Protein AF-A0AAV3RG97-F1 (afdb_monomer_lite)

Radius of gyration: 27.08 Å; chains: 1; bounding box: 57×44×68 Å

Sequence (120 aa):
MYCVPKEKINLTLNEVHEGDCSHHIGGRALESKITRAGYYWPTLMADSLEYVKRSDSCEKMKAVPKQPVAEMTPVLCAVPFAMWGIDLVRQFVKPATKYKDIVVAVQQVGRGNPIKKHYC

Organism: Lithospermum erythrorhizon (NCBI:txid34254)

Foldseek 3Di:
DDEDDPVCLVVLLCCQCPVDPCLEQALVSSLVSCVVVVYDDPCSSVVSNVVCVPDPSNVVPVDPPPDPPPPDDDPQDQDWPPDKDWDKAAAPVDDPDPDGIDIDIDTDHHPDDDDDDDDD

Secondary structure (DSSP, 8-state):
-EEPPGGGHHHHHHHHHHSSS-TT--HHHHHHHHHHTTEE-TTHHHHHHHHHHH-HHHHHTS----------------STTS-EEEEEEE--SS-SSS--EEEEEEE-------------

pLDDT: mean 75.8, std 15.53, range [37.03, 95.5]

Structure (mmCIF, N/CA/C/O backbone):
data_AF-A0AAV3RG97-F1
#
_entry.id   AF-A0AAV3RG97-F1
#
loop_
_atom_site.group_PDB
_atom_site.id
_atom_site.type_symbol
_atom_site.label_atom_id
_atom_site.label_alt_id
_atom_site.label_comp_id
_atom_site.label_asym_id
_atom_site.label_entity_id
_atom_site.label_seq_id
_atom_site.pdbx_PDB_ins_code
_atom_site.Cartn_x
_atom_site.Cartn_y
_atom_site.Cartn_z
_atom_site.occupancy
_atom_site.B_iso_or_equiv
_atom_site.auth_seq_id
_atom_site.auth_comp_id
_atom_site.auth_asym_id
_atom_site.auth_atom_id
_atom_site.pdbx_PDB_model_num
ATOM 1 N N . MET A 1 1 ? -11.777 -3.401 21.539 1.00 77.50 1 MET A N 1
ATOM 2 C CA . MET A 1 1 ? -12.234 -2.584 20.395 1.00 77.50 1 MET A CA 1
ATOM 3 C C . MET A 1 1 ? -13.040 -1.417 20.950 1.00 77.50 1 MET A C 1
ATOM 5 O O . MET A 1 1 ? -13.913 -1.660 21.774 1.00 77.50 1 MET A O 1
ATOM 9 N N . TYR A 1 2 ? -12.706 -0.183 20.580 1.00 91.56 2 TYR A N 1
ATOM 10 C CA . TYR A 1 2 ? -13.353 1.059 20.999 1.00 91.56 2 TYR A CA 1
ATOM 11 C C . TYR A 1 2 ? -14.286 1.550 19.890 1.00 91.56 2 TYR A C 1
ATOM 13 O O . TYR A 1 2 ? -13.865 1.700 18.741 1.00 91.56 2 TYR A O 1
ATOM 21 N N . CYS A 1 3 ? -15.551 1.784 20.239 1.00 93.62 3 CYS A N 1
ATOM 22 C CA . CYS A 1 3 ? -16.526 2.351 19.316 1.00 93.62 3 CYS A CA 1
ATOM 23 C C . CYS A 1 3 ? -16.306 3.862 19.214 1.00 93.62 3 CYS A C 1
ATOM 25 O O . CYS A 1 3 ? -16.412 4.567 20.219 1.00 93.62 3 CYS A O 1
ATOM 27 N N . VAL A 1 4 ? -15.984 4.350 18.018 1.00 94.38 4 VAL A N 1
ATOM 28 C CA . VAL A 1 4 ? -15.690 5.769 17.794 1.00 94.38 4 VAL A CA 1
ATOM 29 C C . VAL A 1 4 ? -17.005 6.550 17.654 1.00 94.38 4 VAL A C 1
ATOM 31 O O . VAL A 1 4 ? -17.826 6.201 16.801 1.00 94.38 4 VAL A O 1
ATOM 34 N N . PRO A 1 5 ? -17.230 7.608 18.458 1.00 93.06 5 PRO A N 1
ATOM 35 C CA . PRO A 1 5 ? -18.371 8.505 18.285 1.00 93.06 5 PRO A CA 1
ATOM 36 C C . PRO A 1 5 ? -18.333 9.192 16.919 1.00 93.06 5 PRO A C 1
ATOM 38 O O . PRO A 1 5 ? -17.253 9.494 16.406 1.00 93.06 5 PRO A O 1
ATOM 41 N N . LYS A 1 6 ? -19.501 9.491 16.341 1.00 91.50 6 LYS A N 1
ATOM 42 C CA . LYS A 1 6 ? -19.604 10.053 14.982 1.00 91.50 6 LYS A CA 1
ATOM 43 C C . LYS A 1 6 ? -18.800 11.341 14.809 1.00 91.50 6 LYS A C 1
ATOM 45 O O . LYS A 1 6 ? -18.217 11.572 13.755 1.00 91.50 6 LYS A O 1
ATOM 50 N N . GLU A 1 7 ? -18.716 12.140 15.863 1.00 93.81 7 GLU A N 1
ATOM 51 C CA . GLU A 1 7 ? -18.019 13.424 15.899 1.00 93.81 7 GLU A CA 1
ATOM 52 C C . GLU A 1 7 ? -16.497 13.256 15.777 1.00 93.81 7 GLU A C 1
ATOM 54 O O . GLU A 1 7 ? -15.802 14.165 15.329 1.00 93.81 7 GLU A O 1
ATOM 59 N N . LYS A 1 8 ? -15.973 12.081 16.153 1.00 92.19 8 LYS A N 1
ATOM 60 C CA . LYS A 1 8 ? -14.538 11.767 16.154 1.00 92.19 8 LYS A CA 1
ATOM 61 C C . LYS A 1 8 ? -14.086 10.940 14.952 1.00 92.19 8 LYS A C 1
ATOM 63 O O . LYS A 1 8 ? -12.885 10.796 14.760 1.00 92.19 8 LYS A O 1
ATOM 68 N N . ILE A 1 9 ? -15.004 10.448 14.116 1.00 93.38 9 ILE A N 1
ATOM 69 C CA . ILE A 1 9 ? -14.676 9.590 12.962 1.00 93.38 9 ILE A CA 1
ATOM 70 C C . ILE A 1 9 ? -13.660 10.261 12.026 1.00 93.38 9 ILE A C 1
ATOM 72 O O . ILE A 1 9 ? -12.640 9.660 11.700 1.00 93.38 9 ILE A O 1
ATOM 76 N N . ASN A 1 10 ? -13.899 11.517 11.627 1.00 90.94 10 ASN A N 1
ATOM 77 C CA . ASN A 1 10 ? -12.985 12.235 10.728 1.00 90.94 10 ASN A CA 1
ATOM 78 C C . ASN A 1 10 ? -11.608 12.474 11.363 1.00 90.94 10 ASN A C 1
ATOM 80 O O . ASN A 1 10 ? -10.602 12.390 10.664 1.00 90.94 10 ASN A O 1
ATOM 84 N N . LEU A 1 11 ? -11.564 12.742 12.673 1.00 91.44 11 LEU A N 1
ATOM 85 C CA . LEU A 1 11 ? -10.314 12.920 13.410 1.00 91.44 11 LEU A CA 1
ATOM 86 C C . LEU A 1 11 ? -9.502 11.620 13.396 1.00 91.44 11 LEU A C 1
ATOM 88 O O . LEU A 1 11 ? -8.350 11.625 12.983 1.00 91.44 11 LEU A O 1
ATOM 92 N N . THR A 1 12 ? -10.127 10.497 13.761 1.00 91.06 12 THR A N 1
ATOM 93 C CA . THR A 1 12 ? 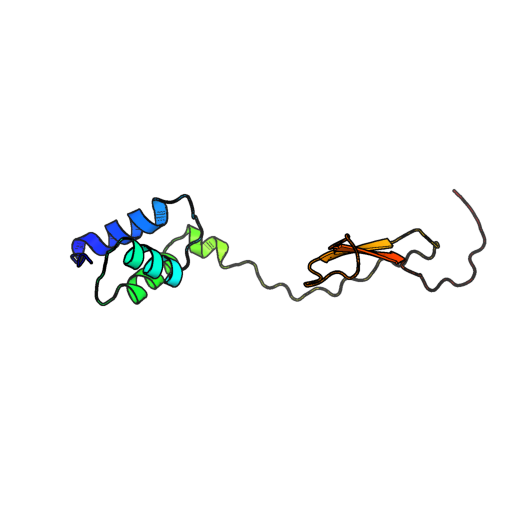-9.478 9.179 13.774 1.00 91.06 12 THR A CA 1
ATOM 94 C C . THR A 1 12 ? -9.024 8.746 12.379 1.00 91.06 12 THR A C 1
ATOM 96 O O . THR A 1 12 ? -7.931 8.204 12.233 1.00 91.06 12 THR A O 1
ATOM 99 N N . LEU A 1 13 ? -9.827 9.002 11.339 1.00 90.38 13 LEU A N 1
ATOM 100 C CA . LEU A 1 13 ? -9.427 8.753 9.950 1.00 90.38 13 LEU A CA 1
ATOM 101 C C . LEU A 1 13 ? -8.183 9.564 9.576 1.00 90.38 13 LEU A C 1
ATOM 103 O O . LEU A 1 13 ? -7.266 9.006 8.978 1.00 90.38 13 LEU A O 1
ATOM 107 N N . ASN A 1 14 ? -8.138 10.843 9.962 1.00 88.25 14 ASN A N 1
ATOM 108 C CA . ASN A 1 14 ? -7.004 11.711 9.674 1.00 88.25 14 ASN A CA 1
ATOM 109 C C . ASN A 1 14 ? -5.736 11.274 10.411 1.00 88.25 14 ASN A C 1
ATOM 111 O O . ASN A 1 14 ? -4.699 11.075 9.791 1.00 88.25 14 ASN A O 1
ATOM 115 N N . GLU A 1 15 ? -5.835 11.033 11.718 1.00 87.88 15 GLU A N 1
ATOM 116 C CA . GLU A 1 15 ? -4.709 10.597 12.549 1.00 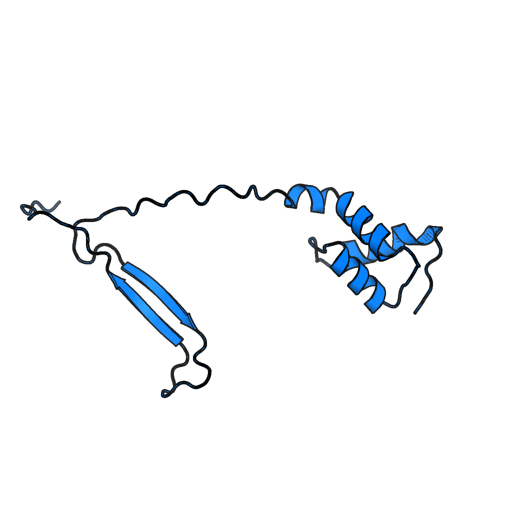87.88 15 GLU A CA 1
ATOM 117 C C . GLU A 1 15 ? -4.085 9.290 12.046 1.00 87.88 15 GLU A C 1
ATOM 119 O O . GLU A 1 15 ? -2.866 9.165 12.010 1.00 87.88 15 GLU A O 1
ATOM 124 N N . VAL A 1 16 ? -4.893 8.313 11.622 1.00 87.38 16 VAL A N 1
ATOM 125 C CA . VAL A 1 16 ? -4.376 7.016 11.145 1.00 87.38 16 VAL A CA 1
ATOM 126 C C . VAL A 1 16 ? -3.865 7.091 9.702 1.00 87.38 16 VAL A C 1
ATOM 128 O O . VAL A 1 16 ? -2.973 6.328 9.320 1.00 87.38 16 VAL A O 1
ATOM 131 N N . HIS A 1 17 ? -4.420 7.992 8.890 1.00 84.38 17 HIS A N 1
ATOM 132 C CA . HIS A 1 17 ? -3.976 8.209 7.517 1.00 84.38 17 HIS A CA 1
ATOM 133 C C . HIS A 1 17 ? -2.678 9.033 7.446 1.00 84.38 17 HIS A C 1
ATOM 135 O O . HIS A 1 17 ? -1.813 8.710 6.636 1.00 84.38 17 HIS A O 1
ATOM 141 N N . GLU A 1 18 ? -2.527 10.067 8.281 1.00 76.81 18 GLU A N 1
ATOM 142 C CA . GLU A 1 18 ? -1.365 10.974 8.300 1.00 76.81 18 GLU A CA 1
ATOM 143 C C . GLU A 1 18 ? -0.287 10.585 9.325 1.00 76.81 18 GLU A C 1
ATOM 145 O O . GLU A 1 18 ? 0.882 10.913 9.138 1.00 76.81 18 GLU A O 1
ATOM 150 N N . GLY A 1 19 ? -0.652 9.887 10.407 1.00 66.81 19 GLY A N 1
ATOM 151 C CA . GLY A 1 19 ? 0.233 9.617 11.549 1.00 66.81 19 GLY A CA 1
ATOM 152 C C . GLY A 1 19 ? 1.361 8.614 11.288 1.00 66.81 19 GLY A C 1
ATOM 153 O O . GLY A 1 19 ? 2.311 8.554 12.063 1.00 66.81 19 GLY A O 1
ATOM 154 N N . ASP A 1 20 ? 1.300 7.872 10.182 1.00 54.91 20 ASP A N 1
ATOM 155 C CA . ASP A 1 20 ? 2.421 7.094 9.655 1.00 54.91 20 ASP A CA 1
ATOM 156 C C . ASP A 1 20 ? 2.848 7.714 8.322 1.00 54.91 20 ASP A C 1
ATOM 158 O O . ASP A 1 20 ? 1.991 8.006 7.492 1.00 54.91 20 ASP A O 1
ATOM 162 N N . CYS A 1 21 ? 4.153 7.787 8.027 1.00 54.47 21 CYS A N 1
ATOM 163 C CA . CYS A 1 21 ? 4.714 8.227 6.730 1.00 54.47 21 CYS A CA 1
ATOM 164 C C . CYS A 1 21 ? 4.235 7.432 5.483 1.00 54.47 21 CYS A C 1
ATOM 166 O O . CYS A 1 21 ? 4.820 7.537 4.403 1.00 54.47 21 CYS A O 1
ATOM 168 N N . SER A 1 22 ? 3.198 6.605 5.594 1.00 55.53 22 SER A N 1
ATOM 169 C CA . SER A 1 22 ? 2.548 5.893 4.500 1.00 55.53 22 SER A CA 1
ATOM 170 C C . SER A 1 22 ? 1.594 6.809 3.733 1.00 55.53 22 SER A C 1
ATOM 172 O O . SER A 1 22 ? 0.379 6.712 3.865 1.00 55.53 22 SER A O 1
ATOM 174 N N . HIS A 1 23 ? 2.148 7.623 2.840 1.00 57.22 23 HIS A N 1
ATOM 175 C CA . HIS A 1 23 ? 1.433 8.520 1.920 1.00 57.22 23 HIS A CA 1
ATOM 176 C C . HIS A 1 23 ? 0.473 7.824 0.916 1.00 57.22 23 HIS A C 1
ATOM 178 O O . HIS A 1 23 ? 0.037 8.444 -0.052 1.00 57.22 23 HIS A O 1
ATOM 184 N N . HIS A 1 24 ? 0.154 6.534 1.081 1.00 71.81 24 HIS A N 1
ATOM 185 C CA . HIS A 1 24 ? -0.391 5.690 0.006 1.00 71.81 24 HIS A CA 1
ATOM 186 C C . HIS A 1 24 ? -1.375 4.603 0.474 1.00 71.81 24 HIS A C 1
ATOM 188 O O . HIS A 1 24 ? -1.469 3.534 -0.135 1.00 71.81 24 HIS A O 1
ATOM 194 N N . ILE A 1 25 ? -2.095 4.809 1.577 1.00 76.00 25 ILE A N 1
ATOM 195 C CA . ILE A 1 25 ? -2.993 3.775 2.108 1.00 76.00 25 ILE A CA 1
ATOM 196 C C . ILE A 1 25 ? -4.357 3.849 1.417 1.00 76.00 25 ILE A C 1
ATOM 198 O O . ILE A 1 25 ? -5.125 4.784 1.607 1.00 76.00 25 ILE A O 1
ATOM 202 N N . GLY A 1 26 ? -4.687 2.822 0.629 1.00 83.75 26 GLY A N 1
ATOM 203 C CA . GLY A 1 26 ? -6.026 2.654 0.057 1.00 83.75 26 GLY A CA 1
ATOM 204 C C . GLY A 1 26 ? -7.098 2.417 1.132 1.00 83.75 26 GLY A C 1
ATOM 205 O O . GLY A 1 26 ? -6.797 1.876 2.192 1.00 83.75 26 GLY A O 1
ATOM 206 N N . GLY A 1 27 ? -8.370 2.727 0.850 1.00 86.19 27 GLY A N 1
ATOM 207 C CA . GLY A 1 27 ? -9.446 2.672 1.859 1.00 86.19 27 GLY A CA 1
ATOM 208 C C . GLY A 1 27 ? -9.610 1.326 2.587 1.00 86.19 27 GLY A C 1
ATOM 209 O O . GLY A 1 27 ? -9.851 1.317 3.787 1.00 86.19 27 GLY A O 1
ATOM 210 N N . ARG A 1 28 ? -9.376 0.184 1.916 1.00 89.50 28 ARG A N 1
ATOM 211 C CA . ARG A 1 28 ? -9.329 -1.141 2.579 1.00 89.50 28 ARG A CA 1
ATOM 212 C C . ARG A 1 28 ? -8.167 -1.266 3.563 1.00 89.50 28 ARG A C 1
ATOM 214 O O . ARG A 1 28 ? -8.324 -1.803 4.649 1.00 89.50 28 ARG A O 1
ATOM 221 N N . ALA A 1 29 ? -6.990 -0.786 3.176 1.00 89.06 29 ALA A N 1
ATOM 222 C CA . ALA A 1 29 ? -5.818 -0.822 4.039 1.00 89.06 29 ALA A CA 1
ATOM 223 C C . ALA A 1 29 ? -5.964 0.152 5.222 1.00 89.06 29 ALA A C 1
ATOM 225 O O . ALA A 1 29 ? -5.462 -0.145 6.307 1.00 89.06 29 ALA A O 1
ATOM 226 N N . LEU A 1 30 ? -6.681 1.265 5.025 1.00 90.12 30 LEU A N 1
ATOM 227 C CA . LEU A 1 30 ? -7.020 2.230 6.070 1.00 90.12 30 LEU A CA 1
ATOM 228 C C . LEU A 1 30 ? -7.986 1.613 7.085 1.00 90.12 30 LEU A C 1
ATOM 230 O O . LEU A 1 30 ? -7.664 1.592 8.268 1.00 90.12 30 LEU A O 1
ATOM 234 N N . GLU A 1 31 ? -9.088 1.010 6.625 1.00 93.38 31 GLU A N 1
ATOM 235 C CA . GLU A 1 31 ? -10.008 0.233 7.471 1.00 93.38 31 GLU A CA 1
ATOM 236 C C . GLU A 1 31 ? -9.241 -0.801 8.301 1.00 93.38 31 GLU A C 1
ATOM 238 O O . GLU A 1 31 ? -9.326 -0.809 9.525 1.00 93.38 31 GLU A O 1
ATOM 243 N N . SER A 1 32 ? -8.396 -1.606 7.655 1.00 92.06 32 SER A N 1
ATOM 244 C CA . SER A 1 32 ? -7.649 -2.655 8.346 1.00 92.06 32 SER A CA 1
ATOM 245 C C . SER A 1 32 ? -6.629 -2.098 9.345 1.00 92.06 32 SER A C 1
ATOM 247 O O . SER A 1 32 ? -6.362 -2.726 10.369 1.00 92.06 32 SER A O 1
ATOM 249 N N . LYS A 1 33 ? -6.035 -0.922 9.093 1.00 91.06 33 LYS A N 1
ATOM 250 C CA . LYS A 1 33 ? -5.196 -0.231 10.088 1.00 91.06 33 LYS A CA 1
ATOM 251 C C . LYS A 1 33 ? -6.017 0.240 11.285 1.00 91.06 33 LYS A C 1
ATOM 253 O O . LYS A 1 33 ? -5.595 -0.005 12.409 1.00 91.06 33 LYS A O 1
ATOM 258 N N . ILE A 1 34 ? -7.175 0.849 11.054 1.00 92.62 34 ILE A N 1
ATOM 259 C CA . ILE A 1 34 ? -8.064 1.362 12.105 1.00 92.62 34 ILE A CA 1
ATOM 260 C C . ILE A 1 34 ? -8.577 0.213 12.983 1.00 92.62 34 ILE A C 1
ATOM 262 O O . ILE A 1 34 ? -8.481 0.282 14.210 1.00 92.62 34 I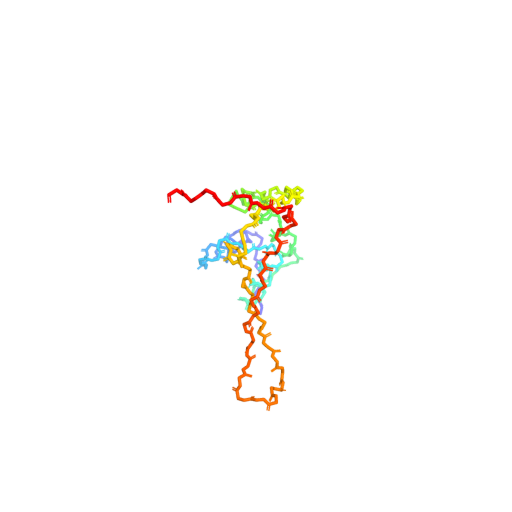LE A O 1
ATOM 266 N N . THR A 1 35 ? -8.997 -0.893 12.365 1.00 92.94 35 THR A N 1
ATOM 267 C CA . THR A 1 35 ? -9.419 -2.112 13.065 1.00 92.94 35 THR A CA 1
ATOM 268 C C . THR A 1 35 ? -8.276 -2.704 13.900 1.00 92.94 35 THR A C 1
ATOM 270 O O . THR A 1 35 ? -8.481 -3.061 15.060 1.00 92.94 35 THR A O 1
ATOM 273 N N . ARG A 1 36 ? -7.041 -2.746 13.370 1.00 91.44 36 ARG A N 1
ATOM 274 C CA . ARG A 1 36 ? -5.849 -3.199 14.122 1.00 91.44 36 ARG A CA 1
ATOM 275 C C . ARG A 1 36 ? -5.454 -2.264 15.264 1.00 91.44 36 ARG A C 1
ATOM 277 O O . ARG A 1 36 ? -4.991 -2.749 16.290 1.00 91.44 36 ARG A O 1
ATOM 284 N N . ALA A 1 37 ? -5.660 -0.958 15.108 1.00 90.56 37 ALA A N 1
ATOM 285 C CA . ALA A 1 37 ? -5.496 0.026 16.178 1.00 90.56 37 ALA A CA 1
ATOM 286 C C . ALA A 1 37 ? -6.597 -0.086 17.253 1.00 90.56 37 ALA A C 1
ATOM 288 O O . ALA A 1 37 ? -6.538 0.580 18.283 1.00 90.56 37 ALA A O 1
ATOM 289 N N . GLY A 1 38 ? -7.588 -0.958 17.039 1.00 93.50 38 GLY A N 1
ATOM 290 C CA . GLY A 1 38 ? -8.635 -1.264 17.997 1.00 93.50 38 GLY A CA 1
ATOM 291 C C . GLY A 1 38 ? -9.853 -0.357 17.890 1.00 93.50 38 GLY A C 1
ATOM 292 O O . GLY A 1 38 ? -10.696 -0.426 18.780 1.00 93.50 38 GLY A O 1
ATOM 293 N N . TYR A 1 39 ? -9.983 0.448 16.837 1.00 94.25 39 TYR A N 1
ATOM 294 C CA . TYR A 1 39 ? -11.126 1.329 16.601 1.00 94.25 39 TYR A CA 1
ATOM 295 C C . TYR A 1 39 ? -12.170 0.677 15.692 1.00 94.25 39 TYR A C 1
ATOM 297 O O . TYR A 1 39 ? -11.841 -0.127 14.823 1.00 94.25 39 TYR A O 1
ATOM 305 N N . TYR A 1 40 ? -13.440 1.025 15.891 1.00 93.31 40 TYR A N 1
ATOM 306 C CA . TYR A 1 40 ? -14.548 0.489 15.103 1.00 93.31 40 TYR A CA 1
ATOM 307 C C . TYR A 1 40 ? -15.749 1.430 15.067 1.00 93.31 40 TYR A C 1
ATOM 309 O O . TYR A 1 40 ? -16.024 2.135 16.037 1.00 93.31 40 TYR A O 1
ATOM 317 N N . TRP A 1 41 ? -16.486 1.396 13.959 1.00 95.50 41 TRP A N 1
ATOM 318 C CA . TRP A 1 41 ? -17.843 1.920 13.831 1.00 95.50 41 TRP A CA 1
ATOM 319 C C . TRP A 1 41 ? -18.553 1.233 12.644 1.00 95.50 41 TRP A C 1
ATOM 321 O O . TRP A 1 41 ? -17.877 0.682 11.769 1.00 95.50 41 TRP A O 1
ATOM 331 N N . PRO A 1 42 ? -19.900 1.238 12.573 1.00 93.00 42 PRO A N 1
ATOM 332 C CA . PRO A 1 42 ? -20.649 0.440 11.592 1.00 93.00 42 PRO A CA 1
ATOM 333 C C . PRO A 1 42 ? -20.329 0.739 10.118 1.00 93.00 42 PRO A C 1
ATOM 335 O O . PRO A 1 42 ? -20.414 -0.152 9.278 1.00 93.00 42 PRO A O 1
ATOM 338 N N . THR A 1 43 ? -19.951 1.980 9.801 1.00 94.44 43 THR A N 1
ATOM 339 C CA . THR A 1 43 ? -19.672 2.460 8.436 1.00 94.44 43 THR A CA 1
ATOM 340 C C . THR A 1 43 ? -18.181 2.587 8.121 1.00 94.44 43 THR A C 1
ATOM 342 O O . THR A 1 43 ? -17.831 3.122 7.073 1.00 94.44 43 THR A O 1
ATOM 345 N N . LEU A 1 44 ? -17.298 2.039 8.968 1.00 94.69 44 LEU A N 1
ATOM 346 C CA . LEU A 1 44 ? -15.837 2.176 8.875 1.00 94.69 44 LEU A CA 1
ATOM 347 C C . LEU A 1 44 ? -15.276 1.985 7.464 1.00 94.69 44 LEU A C 1
ATOM 349 O O . LEU A 1 44 ? -14.485 2.801 6.995 1.00 94.69 44 LEU A O 1
ATOM 353 N N . MET A 1 45 ? -15.700 0.934 6.769 1.00 94.31 45 MET A N 1
ATOM 354 C CA . MET A 1 45 ? -15.224 0.642 5.419 1.00 94.31 45 MET A CA 1
ATOM 355 C C . MET A 1 45 ? -15.676 1.694 4.393 1.00 94.31 45 MET A C 1
ATOM 357 O O . MET A 1 45 ? -14.880 2.118 3.555 1.00 94.31 45 MET A O 1
ATOM 361 N N . ALA A 1 46 ? -16.939 2.122 4.454 1.00 93.25 46 ALA A N 1
ATOM 362 C CA . ALA A 1 46 ? -17.480 3.135 3.550 1.00 93.25 46 ALA A CA 1
ATOM 363 C C . ALA A 1 46 ? -16.799 4.490 3.781 1.00 93.25 46 ALA A C 1
ATOM 365 O O . ALA A 1 46 ? -16.293 5.086 2.831 1.00 93.25 46 ALA A O 1
ATOM 366 N N . ASP A 1 47 ? -16.680 4.899 5.045 1.00 92.69 47 ASP A N 1
ATOM 367 C CA . ASP A 1 47 ? -16.051 6.164 5.426 1.00 92.69 47 ASP A CA 1
ATOM 368 C C . ASP A 1 47 ? -14.554 6.172 5.075 1.00 92.69 47 ASP A C 1
ATOM 370 O O . ASP A 1 47 ? -14.037 7.170 4.581 1.00 92.69 47 ASP A O 1
ATOM 374 N N . SER A 1 48 ? -13.855 5.040 5.233 1.00 91.69 48 SER A N 1
ATOM 375 C CA . SER A 1 48 ? -12.445 4.904 4.831 1.00 91.69 48 SER A CA 1
ATOM 376 C C . SER A 1 48 ? -12.255 5.023 3.315 1.00 91.69 48 SER A C 1
ATOM 378 O O . SER A 1 48 ? -11.285 5.623 2.848 1.00 91.69 48 SER A O 1
ATOM 380 N N . LEU A 1 49 ? -13.168 4.454 2.520 1.00 90.25 49 LEU A N 1
ATOM 381 C CA . LEU A 1 49 ? -13.135 4.575 1.061 1.00 90.25 49 LEU A CA 1
ATOM 382 C C . LEU A 1 49 ? -13.435 6.003 0.602 1.00 90.25 49 LEU A C 1
ATOM 384 O O . LEU A 1 49 ? -12.748 6.508 -0.287 1.00 90.25 49 LEU A O 1
ATOM 388 N N . GLU A 1 50 ? -14.439 6.647 1.196 1.00 90.44 50 GLU A N 1
ATOM 389 C CA . GLU A 1 50 ? -14.801 8.030 0.889 1.00 90.44 50 GLU A CA 1
ATOM 390 C C . GLU A 1 50 ? -13.675 8.997 1.267 1.00 90.44 50 GLU A C 1
ATOM 392 O O . GLU A 1 50 ? -13.293 9.848 0.463 1.00 90.44 50 GLU A O 1
ATOM 397 N N . TYR A 1 51 ? -13.070 8.809 2.441 1.00 88.50 51 TYR A N 1
ATOM 398 C CA . TYR A 1 51 ? -11.954 9.617 2.919 1.00 88.50 51 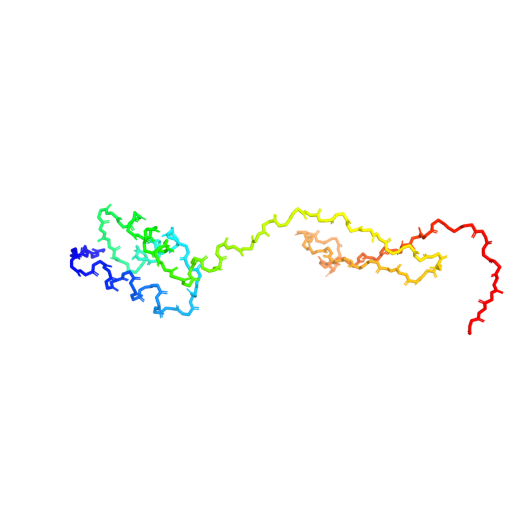TYR A CA 1
ATOM 399 C C . TYR A 1 51 ? -10.753 9.561 1.959 1.00 88.50 51 TYR A C 1
ATOM 401 O O . TYR A 1 51 ? -10.272 10.597 1.500 1.00 88.50 51 TYR A O 1
ATOM 409 N N . VAL A 1 52 ? -10.324 8.360 1.551 1.00 85.75 52 VAL A N 1
ATOM 410 C CA . VAL A 1 52 ? -9.224 8.180 0.578 1.00 85.75 52 VAL A CA 1
ATOM 411 C C . VAL A 1 52 ? -9.612 8.647 -0.833 1.00 85.75 52 VAL A C 1
ATOM 413 O O . VAL A 1 52 ? -8.753 8.957 -1.663 1.00 85.75 52 VAL A O 1
ATOM 416 N N . LYS A 1 53 ? -10.910 8.695 -1.157 1.00 83.38 53 LYS A N 1
ATOM 417 C CA . LYS A 1 53 ? -11.389 9.275 -2.417 1.00 83.38 53 LYS A CA 1
ATOM 418 C C . LYS A 1 53 ? -11.289 10.800 -2.414 1.00 83.38 53 LYS A C 1
ATOM 420 O O . LYS A 1 53 ? -10.901 11.334 -3.442 1.00 83.38 53 LYS A O 1
ATOM 425 N N . ARG A 1 54 ? -11.608 11.451 -1.292 1.00 81.12 54 ARG A N 1
ATOM 426 C CA . ARG A 1 54 ? -11.554 12.911 -1.101 1.00 81.12 54 ARG A CA 1
ATOM 427 C C . ARG A 1 54 ? -10.137 13.450 -0.883 1.00 81.12 54 ARG A C 1
ATOM 429 O O . ARG A 1 54 ? -9.914 14.642 -1.031 1.00 81.12 54 ARG A O 1
ATOM 436 N N . SER A 1 55 ? -9.191 12.601 -0.492 1.00 74.50 55 SER A N 1
ATOM 437 C CA . SER A 1 55 ? -7.809 13.014 -0.254 1.00 74.50 55 SER A CA 1
ATOM 438 C C . SER A 1 55 ? -7.103 13.402 -1.564 1.00 74.50 55 SER A C 1
ATOM 440 O O . SER A 1 55 ? -6.807 12.541 -2.399 1.00 74.50 55 SER A O 1
ATOM 442 N N . ASP A 1 56 ? -6.799 14.696 -1.724 1.00 65.81 56 ASP A N 1
ATOM 443 C CA . ASP A 1 56 ? -6.134 15.279 -2.902 1.00 65.81 56 ASP A CA 1
ATOM 444 C C . ASP A 1 56 ? -4.796 14.602 -3.237 1.00 65.81 56 ASP A C 1
ATOM 446 O O . ASP A 1 56 ? -4.422 14.468 -4.406 1.00 65.81 56 ASP A O 1
ATOM 450 N N . SER A 1 57 ? -4.048 14.172 -2.216 1.00 64.00 57 SER A N 1
ATOM 451 C CA . SER A 1 57 ? -2.774 13.463 -2.385 1.00 64.00 57 SER A CA 1
ATOM 452 C C . SER A 1 57 ? -2.978 12.077 -3.002 1.00 64.00 57 SER A C 1
ATOM 454 O O . SER A 1 57 ? -2.223 11.671 -3.886 1.00 64.00 57 SER A O 1
ATOM 456 N N . CYS A 1 58 ? -4.044 11.379 -2.604 1.00 63.72 58 CYS A N 1
ATOM 457 C CA . CYS A 1 58 ? -4.411 10.077 -3.151 1.00 63.72 58 CYS A CA 1
ATOM 458 C C . CYS A 1 58 ? -5.004 10.187 -4.561 1.00 63.72 58 CYS A C 1
ATOM 460 O O . CYS A 1 58 ? -4.817 9.282 -5.372 1.00 63.72 58 CYS A O 1
ATOM 462 N N . GLU A 1 59 ? -5.730 11.263 -4.870 1.00 59.06 59 GLU A N 1
ATOM 463 C CA . GLU A 1 59 ? -6.335 11.470 -6.189 1.00 59.06 59 GLU A CA 1
ATOM 464 C C . GLU A 1 59 ? -5.291 11.764 -7.271 1.00 59.06 59 GLU A C 1
ATOM 466 O O . GLU A 1 59 ? -5.287 11.101 -8.310 1.00 59.06 59 GLU A O 1
ATOM 471 N N . LYS A 1 60 ? -4.340 12.666 -6.997 1.00 62.69 60 LYS A N 1
ATOM 472 C CA . LYS A 1 60 ? -3.261 13.029 -7.937 1.00 62.69 60 LYS A CA 1
ATOM 473 C C . LYS A 1 60 ? -2.410 11.833 -8.374 1.00 62.69 60 LYS A C 1
ATOM 475 O O . LYS A 1 60 ? -1.850 11.845 -9.464 1.00 62.69 60 LYS A O 1
ATOM 480 N N . MET A 1 61 ? -2.341 10.785 -7.552 1.00 57.53 61 MET A N 1
ATOM 481 C CA . MET A 1 61 ? -1.571 9.570 -7.834 1.00 57.53 61 MET A CA 1
ATOM 482 C C . MET A 1 61 ? -2.386 8.426 -8.458 1.00 57.53 61 MET A C 1
ATOM 484 O O . MET A 1 61 ? -1.797 7.437 -8.890 1.00 57.53 61 MET A O 1
ATOM 488 N N . LYS A 1 62 ? -3.722 8.531 -8.558 1.00 58.03 62 LYS A N 1
ATOM 489 C CA . LYS A 1 62 ? -4.559 7.509 -9.229 1.00 58.03 62 LYS A CA 1
ATOM 490 C C . LYS A 1 62 ? -4.355 7.467 -10.744 1.00 58.03 62 LYS A C 1
ATOM 492 O O . LYS A 1 62 ? -4.775 6.505 -11.383 1.00 58.03 62 LYS A O 1
ATOM 497 N N . ALA A 1 63 ? -3.692 8.468 -11.315 1.00 58.09 63 ALA A N 1
ATOM 498 C CA . ALA A 1 63 ? -3.424 8.557 -12.738 1.00 58.09 63 ALA A CA 1
ATOM 499 C C . ALA A 1 63 ? -1.933 8.348 -13.037 1.00 58.09 63 ALA A C 1
ATOM 501 O O . ALA A 1 63 ? -1.215 9.286 -13.361 1.00 58.09 63 ALA A O 1
ATOM 502 N N . VAL A 1 64 ? -1.478 7.094 -13.015 1.00 60.66 64 VAL A N 1
ATOM 503 C CA . VAL A 1 64 ? -0.559 6.680 -14.082 1.00 60.66 64 VAL A CA 1
ATOM 504 C C . VAL A 1 64 ? -1.478 6.241 -15.216 1.00 60.66 64 VAL A C 1
ATOM 506 O O . VAL A 1 64 ? -2.121 5.193 -15.085 1.00 60.66 64 VAL A O 1
ATOM 509 N N . PRO A 1 65 ? -1.640 7.040 -16.288 1.00 60.59 65 PRO A N 1
ATOM 510 C CA . PRO A 1 65 ? -2.368 6.570 -17.449 1.00 60.59 65 PRO A CA 1
ATOM 511 C C . PRO A 1 65 ? -1.738 5.244 -17.863 1.00 60.59 65 PRO A C 1
ATOM 513 O O . PRO A 1 65 ? -0.524 5.166 -18.053 1.00 60.59 65 PRO A O 1
ATOM 516 N N . LYS A 1 66 ? -2.554 4.191 -17.980 1.00 57.62 66 LYS A N 1
ATOM 517 C CA . LYS A 1 66 ? -2.142 2.965 -18.661 1.00 57.62 66 LYS A CA 1
ATOM 518 C C . LYS A 1 66 ? -1.932 3.342 -20.122 1.00 57.62 66 LYS A C 1
ATOM 520 O O . LYS A 1 66 ? -2.851 3.225 -20.928 1.00 57.62 66 LYS A O 1
ATOM 525 N N . GLN A 1 67 ? -0.760 3.881 -20.446 1.00 62.31 67 GLN A N 1
ATOM 526 C CA . GLN A 1 67 ? -0.345 3.980 -21.831 1.00 62.31 67 GLN A CA 1
ATOM 527 C C . GLN A 1 67 ? -0.399 2.556 -22.394 1.00 62.31 67 GLN A C 1
ATOM 529 O O . GLN A 1 67 ? 0.041 1.622 -21.709 1.00 62.31 67 GLN A O 1
ATOM 534 N N . PRO A 1 68 ? -0.983 2.349 -23.585 1.00 65.75 68 PRO A N 1
ATOM 535 C CA . PRO A 1 68 ? -0.828 1.074 -24.261 1.00 65.75 68 PRO A CA 1
ATOM 536 C C . PRO A 1 68 ? 0.669 0.780 -24.339 1.00 65.75 68 PRO A C 1
ATOM 538 O O . PRO A 1 68 ? 1.462 1.694 -24.572 1.00 65.75 68 PRO A O 1
ATOM 541 N N . VAL A 1 69 ? 1.051 -0.472 -24.079 1.00 62.97 69 VAL A N 1
ATOM 542 C CA . VAL A 1 69 ? 2.437 -0.920 -24.233 1.00 62.97 69 VAL A CA 1
ATOM 543 C C . VAL A 1 69 ? 2.836 -0.582 -25.663 1.00 62.97 69 VAL A C 1
ATOM 545 O O . VAL A 1 69 ? 2.353 -1.210 -26.603 1.00 62.97 69 VAL A O 1
ATOM 548 N N . ALA A 1 70 ? 3.632 0.471 -25.835 1.00 68.88 70 ALA A N 1
ATOM 549 C CA . ALA A 1 70 ? 4.159 0.813 -27.138 1.00 68.88 70 ALA A CA 1
ATOM 550 C C . ALA A 1 70 ? 5.041 -0.357 -27.572 1.00 68.88 70 ALA A C 1
ATOM 552 O O . ALA A 1 70 ? 5.879 -0.824 -26.795 1.00 68.88 70 ALA A O 1
ATOM 553 N N . GLU A 1 71 ? 4.822 -0.856 -28.785 1.00 66.81 71 GLU A N 1
ATOM 554 C CA . GLU A 1 71 ? 5.672 -1.885 -29.363 1.00 66.81 71 GLU A CA 1
ATOM 555 C C . GLU A 1 71 ? 7.088 -1.306 -29.471 1.00 66.81 71 GLU A C 1
ATOM 557 O O . GLU A 1 71 ? 7.359 -0.398 -30.257 1.00 66.81 71 GLU A O 1
ATOM 562 N N . MET A 1 72 ? 7.981 -1.756 -28.590 1.00 57.97 72 MET A N 1
ATOM 563 C CA . MET A 1 72 ? 9.370 -1.323 -28.594 1.00 57.97 72 MET A CA 1
ATOM 564 C C . MET A 1 72 ? 10.036 -1.914 -29.833 1.00 57.97 72 MET A C 1
ATOM 566 O O . MET A 1 72 ? 10.327 -3.108 -29.871 1.00 57.97 72 MET A O 1
ATOM 570 N N . THR A 1 73 ? 10.293 -1.092 -30.848 1.00 65.94 73 THR A N 1
ATOM 571 C CA . THR A 1 73 ? 11.112 -1.508 -31.988 1.00 65.94 73 THR A CA 1
ATOM 572 C C . THR A 1 73 ? 12.546 -1.733 -31.505 1.00 65.94 73 THR A C 1
ATOM 574 O O . THR A 1 73 ? 13.185 -0.769 -31.066 1.00 65.94 73 THR A O 1
ATOM 577 N N . PRO A 1 74 ? 13.087 -2.963 -31.561 1.00 63.16 74 PRO A N 1
ATOM 578 C CA . PRO A 1 74 ? 14.468 -3.194 -31.175 1.00 63.16 74 PRO A CA 1
ATOM 579 C C . PRO A 1 74 ? 15.393 -2.481 -32.162 1.00 63.16 74 PRO A C 1
ATOM 581 O O . PRO A 1 74 ? 15.232 -2.597 -33.379 1.00 63.16 74 PRO A O 1
ATOM 584 N N . VAL A 1 75 ? 16.398 -1.771 -31.648 1.00 69.44 75 VAL A N 1
ATOM 585 C CA . VAL A 1 75 ? 17.477 -1.241 -32.487 1.00 69.44 75 VAL A CA 1
ATOM 586 C C . VAL A 1 75 ? 18.264 -2.435 -33.025 1.00 69.44 75 VAL A C 1
ATOM 588 O O . VAL A 1 75 ? 18.997 -3.101 -32.293 1.00 69.44 75 VAL A O 1
ATOM 591 N N . LEU A 1 76 ? 18.082 -2.748 -34.307 1.00 61.38 76 LEU A N 1
ATOM 592 C CA . LEU A 1 76 ? 18.825 -3.812 -34.971 1.00 61.38 76 LEU A CA 1
ATOM 593 C C . LEU A 1 76 ? 20.247 -3.319 -35.254 1.00 61.38 76 LEU A C 1
ATOM 595 O O . LEU A 1 76 ? 20.478 -2.558 -36.190 1.00 61.38 76 LEU A O 1
ATOM 599 N N . CYS A 1 77 ? 21.211 -3.767 -34.452 1.00 58.06 77 CYS A N 1
ATOM 600 C CA . CYS A 1 77 ? 22.623 -3.624 -34.781 1.00 58.06 77 CYS A CA 1
ATOM 601 C C . CYS A 1 77 ? 23.076 -4.876 -35.544 1.00 58.06 77 CYS A C 1
ATOM 603 O O . CYS A 1 77 ? 22.961 -5.993 -35.041 1.00 58.06 77 CYS A O 1
ATOM 605 N N . ALA A 1 78 ? 23.585 -4.710 -36.766 1.00 63.00 78 ALA A N 1
ATOM 606 C CA . ALA A 1 78 ? 24.093 -5.820 -37.581 1.00 63.00 78 ALA A CA 1
ATOM 607 C C . ALA A 1 78 ? 25.503 -6.283 -37.163 1.00 63.00 78 ALA A C 1
ATOM 609 O O . ALA A 1 78 ? 26.095 -7.145 -37.811 1.00 63.00 78 ALA A O 1
ATOM 610 N N . VAL A 1 79 ? 26.054 -5.696 -36.098 1.00 71.62 79 VAL A N 1
ATOM 611 C CA . VAL A 1 79 ? 27.381 -6.017 -35.581 1.00 71.62 79 VAL A CA 1
ATOM 612 C C . VAL A 1 79 ? 27.256 -7.159 -34.564 1.00 71.62 79 VAL A C 1
ATOM 614 O O . VAL A 1 79 ? 26.586 -6.993 -33.539 1.00 71.62 79 VAL A O 1
ATOM 617 N N . PRO A 1 80 ? 27.895 -8.319 -34.805 1.00 67.19 80 PRO A N 1
ATOM 618 C CA . PRO A 1 80 ? 27.982 -9.379 -33.807 1.00 67.19 80 PRO A CA 1
ATOM 619 C C . PRO A 1 80 ? 28.586 -8.827 -32.508 1.00 67.19 80 PRO A C 1
ATOM 621 O O . PRO A 1 80 ? 29.540 -8.057 -32.555 1.00 67.19 80 PRO A O 1
ATOM 624 N N . PHE A 1 81 ? 28.036 -9.223 -31.359 1.00 67.81 81 PHE A N 1
ATOM 625 C CA . PHE A 1 81 ? 28.418 -8.779 -30.009 1.00 67.81 81 PHE A CA 1
ATOM 626 C C . PHE A 1 81 ? 28.105 -7.317 -29.643 1.00 67.81 81 PHE A C 1
ATOM 628 O O . PHE A 1 81 ? 28.436 -6.902 -28.537 1.00 67.81 81 PHE A O 1
ATOM 635 N N . ALA A 1 82 ? 27.438 -6.534 -30.497 1.00 73.38 82 ALA A N 1
ATOM 636 C CA . ALA A 1 82 ? 27.146 -5.131 -30.178 1.00 73.38 82 ALA A CA 1
ATOM 637 C C . ALA A 1 82 ? 26.009 -4.931 -29.164 1.00 73.38 82 ALA A C 1
ATOM 639 O O . ALA A 1 82 ? 25.924 -3.875 -28.540 1.00 73.38 82 ALA A O 1
ATOM 640 N N . MET A 1 83 ? 25.124 -5.917 -28.994 1.00 75.00 83 MET A N 1
ATOM 641 C CA . MET A 1 83 ? 24.003 -5.820 -28.062 1.00 75.00 83 MET A CA 1
ATOM 642 C C . MET A 1 83 ? 23.712 -7.160 -27.387 1.00 75.00 83 MET A C 1
ATOM 644 O O . MET A 1 83 ? 23.708 -8.218 -28.021 1.00 75.00 83 MET A O 1
ATOM 648 N N . TRP A 1 84 ? 23.461 -7.085 -26.085 1.00 81.62 84 TRP A N 1
ATOM 649 C CA . TRP A 1 84 ? 23.259 -8.206 -25.1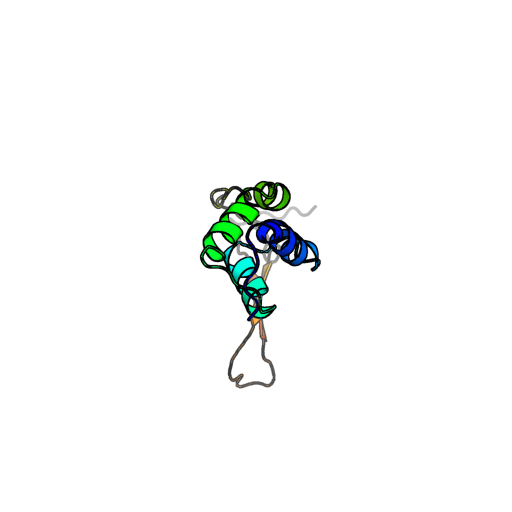84 1.00 81.62 84 TRP A CA 1
ATOM 650 C C . TRP A 1 84 ? 22.181 -7.828 -24.167 1.00 81.62 84 TRP A C 1
ATOM 652 O O . TRP A 1 84 ? 22.202 -6.732 -23.611 1.00 81.62 84 TRP A O 1
ATOM 662 N N . GLY A 1 85 ? 21.211 -8.719 -23.971 1.00 85.69 85 GLY A N 1
ATOM 663 C CA . GLY A 1 85 ? 20.236 -8.641 -22.888 1.00 85.69 85 GLY A CA 1
ATOM 664 C C . GLY A 1 85 ? 20.699 -9.522 -21.736 1.00 85.69 85 GLY A C 1
ATOM 665 O O . GLY A 1 85 ? 21.057 -10.677 -21.965 1.00 85.69 85 GLY A O 1
ATOM 666 N N . ILE A 1 86 ? 20.713 -8.984 -20.518 1.00 90.88 86 ILE A N 1
ATOM 667 C CA . ILE A 1 86 ? 21.068 -9.726 -19.305 1.00 90.88 86 ILE A CA 1
ATOM 668 C C . ILE A 1 86 ? 19.822 -9.821 -18.435 1.00 90.88 86 ILE A C 1
ATOM 670 O O . ILE A 1 86 ? 19.210 -8.796 -18.140 1.00 90.88 86 ILE A O 1
ATOM 674 N N . ASP A 1 87 ? 19.483 -11.030 -18.001 1.00 89.19 87 ASP A N 1
ATOM 675 C CA . ASP A 1 87 ? 18.417 -11.262 -17.031 1.00 89.19 87 ASP A CA 1
ATOM 676 C C . ASP A 1 87 ? 18.903 -12.138 -15.870 1.00 89.19 87 ASP A C 1
ATOM 678 O O . ASP A 1 87 ? 19.823 -12.953 -16.015 1.00 89.19 87 ASP A O 1
ATOM 682 N N . LEU A 1 88 ? 18.297 -11.945 -14.698 1.00 89.31 88 LEU A N 1
ATOM 683 C CA . LEU A 1 88 ? 18.627 -12.657 -13.470 1.00 89.31 88 LEU A CA 1
ATOM 684 C C . LEU A 1 88 ? 17.444 -13.516 -13.035 1.00 89.31 88 LEU A C 1
ATOM 686 O O . LEU A 1 88 ? 16.478 -13.033 -12.442 1.00 89.31 88 LEU A O 1
ATOM 690 N N . VAL A 1 89 ? 17.567 -14.823 -13.244 1.00 86.81 89 VAL A N 1
ATOM 691 C CA . VAL A 1 89 ? 16.563 -15.782 -12.785 1.00 86.81 89 VAL A CA 1
ATOM 692 C C . VAL A 1 89 ? 16.882 -16.162 -11.343 1.00 86.81 89 VAL A C 1
ATOM 694 O O . VAL A 1 89 ? 17.853 -16.876 -11.074 1.00 86.81 89 VAL A O 1
ATOM 697 N N . ARG A 1 90 ? 16.070 -15.656 -10.409 1.00 76.31 90 ARG A N 1
ATOM 698 C CA . ARG A 1 90 ? 16.165 -15.948 -8.971 1.00 76.31 90 ARG A CA 1
ATOM 699 C C . ARG A 1 90 ? 15.182 -17.043 -8.556 1.00 76.31 90 ARG A C 1
ATOM 701 O O . ARG A 1 90 ? 14.126 -17.190 -9.159 1.00 76.31 90 ARG A O 1
ATOM 708 N N . GLN A 1 91 ? 15.497 -17.714 -7.445 1.00 66.69 91 GLN A N 1
ATOM 709 C CA . GLN A 1 91 ? 14.628 -18.651 -6.706 1.00 66.69 91 GLN A CA 1
ATOM 710 C C . GLN A 1 91 ? 14.484 -20.068 -7.278 1.00 66.69 91 GLN A C 1
ATOM 712 O O . GLN A 1 91 ? 13.382 -20.579 -7.484 1.00 66.69 91 GLN A O 1
ATOM 717 N N . PHE A 1 92 ? 15.594 -20.794 -7.378 1.00 70.50 92 PHE A N 1
ATOM 718 C CA . PHE A 1 92 ? 15.514 -22.254 -7.442 1.00 70.50 92 PHE A CA 1
ATOM 719 C C . PHE A 1 92 ? 15.269 -22.815 -6.030 1.00 70.50 92 PHE A C 1
ATOM 721 O O . PHE A 1 92 ? 16.144 -22.755 -5.169 1.00 70.50 92 PHE A O 1
ATOM 728 N N . VAL A 1 93 ? 14.062 -23.344 -5.774 1.00 62.34 93 VAL A N 1
ATOM 729 C CA . VAL A 1 93 ? 13.597 -23.791 -4.436 1.00 62.34 93 VAL A CA 1
ATOM 730 C C . VAL A 1 93 ? 14.446 -24.935 -3.857 1.00 62.34 93 VAL A C 1
ATOM 732 O O . VAL A 1 93 ? 14.474 -25.136 -2.645 1.00 62.34 93 VAL A O 1
ATOM 735 N N . LYS A 1 94 ? 15.195 -25.659 -4.693 1.00 66.38 94 LYS A N 1
ATOM 736 C CA . LYS A 1 94 ? 16.182 -26.671 -4.288 1.00 66.38 94 LYS A CA 1
ATOM 737 C C . LYS A 1 94 ? 17.296 -26.707 -5.335 1.00 66.38 94 LYS A C 1
ATOM 739 O O . LYS A 1 94 ? 17.185 -27.472 -6.294 1.00 66.38 94 LYS A O 1
ATOM 744 N N . PRO A 1 95 ? 18.322 -25.851 -5.240 1.00 60.53 95 PRO A N 1
ATOM 745 C CA . PRO A 1 95 ? 19.363 -25.856 -6.250 1.00 60.53 95 PRO A CA 1
ATOM 746 C C . PRO A 1 95 ? 20.144 -27.175 -6.146 1.00 60.53 95 PRO A C 1
ATOM 748 O O . PRO A 1 95 ? 20.542 -27.587 -5.059 1.00 60.53 95 PRO A O 1
ATOM 751 N N . ALA A 1 96 ? 20.381 -27.843 -7.279 1.00 68.38 96 ALA A N 1
ATOM 752 C CA . ALA A 1 96 ? 21.290 -28.997 -7.352 1.00 68.38 96 ALA A CA 1
ATOM 753 C C . ALA A 1 96 ? 22.761 -28.593 -7.115 1.00 68.38 96 ALA A C 1
ATOM 755 O O . ALA A 1 96 ? 23.649 -29.434 -7.012 1.00 68.38 96 ALA A O 1
ATOM 756 N N . THR A 1 97 ? 23.017 -27.285 -7.047 1.00 69.38 97 THR A N 1
ATOM 757 C CA . THR A 1 97 ? 24.323 -26.672 -6.832 1.00 69.38 97 THR A CA 1
ATOM 758 C C . THR A 1 97 ? 24.263 -25.729 -5.628 1.00 69.38 97 THR A C 1
ATOM 760 O O . THR A 1 97 ? 23.196 -25.412 -5.110 1.00 69.38 97 THR A O 1
ATOM 763 N N . LYS A 1 98 ? 25.417 -25.218 -5.189 1.00 77.50 98 LYS A N 1
ATOM 764 C CA . LYS A 1 98 ? 25.492 -24.168 -4.156 1.00 77.50 98 LYS A CA 1
ATOM 765 C C . LYS A 1 98 ? 24.988 -22.792 -4.624 1.00 77.50 98 LYS A C 1
ATOM 767 O O . LYS A 1 98 ? 24.877 -21.880 -3.808 1.00 77.50 98 LYS A O 1
ATOM 772 N N . TYR A 1 99 ? 24.722 -22.624 -5.919 1.00 75.81 99 TYR A N 1
ATOM 773 C CA . TYR A 1 99 ? 24.286 -21.363 -6.512 1.00 75.81 99 TYR A CA 1
ATOM 774 C C . TYR A 1 99 ? 22.758 -21.325 -6.601 1.00 75.81 99 TYR A C 1
ATOM 776 O O . TYR A 1 99 ? 22.127 -22.297 -7.009 1.00 75.81 99 TYR A O 1
ATOM 784 N N . LYS A 1 100 ? 22.165 -20.203 -6.186 1.00 75.69 100 LYS A N 1
ATOM 785 C CA . LYS A 1 100 ? 20.704 -20.025 -6.078 1.00 75.69 100 LYS A CA 1
ATOM 786 C C . LYS A 1 100 ? 20.088 -19.230 -7.231 1.00 75.69 100 LYS A C 1
ATOM 788 O O . LYS A 1 100 ? 18.866 -19.232 -7.361 1.00 75.69 100 LYS A O 1
ATOM 793 N N . ASP A 1 101 ? 20.937 -18.604 -8.043 1.00 80.81 101 ASP A N 1
ATOM 794 C CA . ASP A 1 101 ? 20.568 -17.689 -9.119 1.00 80.81 101 ASP A CA 1
ATOM 795 C C . ASP A 1 101 ? 21.323 -18.060 -10.405 1.00 80.81 101 ASP A C 1
ATOM 797 O O . ASP A 1 101 ? 22.442 -18.580 -10.346 1.00 80.81 101 ASP A O 1
ATOM 801 N N . ILE A 1 102 ? 20.723 -17.766 -11.560 1.00 83.81 102 ILE A N 1
ATOM 802 C CA . ILE A 1 102 ? 21.342 -17.924 -12.884 1.00 83.81 102 ILE A CA 1
ATOM 803 C C . ILE A 1 102 ? 21.347 -16.568 -13.587 1.00 83.81 102 ILE A C 1
ATOM 805 O O . ILE A 1 102 ? 20.322 -15.890 -13.647 1.00 83.81 102 ILE A O 1
ATOM 809 N N . VAL A 1 103 ? 22.501 -16.198 -14.146 1.00 87.62 103 VAL A N 1
ATOM 810 C CA . VAL A 1 103 ? 22.630 -15.051 -15.050 1.00 87.62 103 VAL A CA 1
ATOM 811 C C . VAL A 1 103 ? 22.460 -15.555 -16.478 1.00 87.62 103 VAL A C 1
ATOM 813 O O . VAL A 1 103 ? 23.231 -16.401 -16.931 1.00 87.62 103 VAL A O 1
ATOM 816 N N . VAL A 1 104 ? 21.452 -15.046 -17.181 1.00 88.19 104 VAL A N 1
ATOM 817 C CA . VAL A 1 104 ? 21.201 -15.357 -18.590 1.00 88.19 104 VAL A CA 1
ATOM 818 C C . VAL A 1 104 ? 21.658 -14.168 -19.421 1.00 88.19 104 VAL A C 1
ATOM 820 O O . VAL A 1 104 ? 21.170 -13.060 -19.230 1.00 88.19 104 VAL A O 1
ATOM 823 N N . ALA A 1 105 ? 22.592 -14.395 -20.343 1.00 87.25 105 ALA A N 1
ATOM 824 C CA . ALA A 1 105 ? 23.013 -13.401 -21.323 1.00 87.25 105 ALA A CA 1
ATOM 825 C C . ALA A 1 105 ? 22.569 -13.857 -22.716 1.00 87.25 105 ALA A C 1
ATOM 827 O O . ALA A 1 105 ? 22.990 -14.910 -23.194 1.00 87.25 105 ALA A O 1
ATOM 828 N N . VAL A 1 106 ? 21.712 -13.070 -23.363 1.00 85.44 106 VAL A N 1
ATOM 829 C CA . VAL A 1 106 ? 21.234 -13.321 -24.725 1.00 85.44 106 VAL A CA 1
ATOM 830 C C . VAL A 1 106 ? 21.871 -12.305 -25.653 1.00 85.44 106 VAL A C 1
ATOM 832 O O . VAL A 1 106 ? 21.697 -11.100 -25.488 1.00 85.44 106 VAL A O 1
ATOM 835 N N . GLN A 1 107 ? 22.605 -12.788 -26.649 1.00 81.88 107 GLN A N 1
ATOM 836 C CA . GLN A 1 107 ? 23.131 -11.936 -27.703 1.00 81.88 107 GLN A CA 1
ATOM 837 C C . GLN A 1 107 ? 22.035 -11.638 -28.728 1.00 81.88 107 GLN A C 1
ATOM 839 O O . GLN A 1 107 ? 21.423 -12.556 -29.274 1.00 81.88 107 GLN A O 1
ATOM 844 N N . GLN A 1 108 ? 21.844 -10.358 -29.047 1.00 75.38 108 GLN A N 1
ATOM 845 C CA . GLN A 1 108 ? 20.988 -9.964 -30.159 1.00 75.38 108 GLN A CA 1
ATOM 846 C C . GLN A 1 108 ? 21.724 -10.248 -31.472 1.00 75.38 108 GLN A C 1
ATOM 848 O O . GLN A 1 108 ? 22.802 -9.707 -31.727 1.00 75.38 108 GLN A O 1
ATOM 853 N N . VAL A 1 109 ? 21.145 -11.098 -32.320 1.00 71.50 109 VAL A N 1
ATOM 854 C CA . VAL A 1 109 ? 21.675 -11.382 -33.658 1.00 71.50 109 VAL A CA 1
ATOM 855 C C . VAL A 1 109 ? 20.855 -10.593 -34.672 1.00 71.50 109 VAL A C 1
ATOM 857 O O . VAL A 1 109 ? 19.732 -10.965 -35.010 1.00 71.50 109 VAL A O 1
ATOM 860 N N . GLY A 1 110 ? 21.403 -9.479 -35.160 1.00 63.78 110 GLY A N 1
ATOM 861 C CA . GLY A 1 110 ? 20.834 -8.785 -36.313 1.00 63.78 110 GLY A CA 1
ATOM 862 C C . GLY A 1 110 ? 20.915 -9.676 -37.557 1.00 63.78 110 GLY A C 1
ATOM 863 O O . GLY A 1 110 ? 21.955 -10.278 -37.822 1.00 63.78 110 GLY A O 1
ATOM 864 N N . ARG A 1 111 ? 19.836 -9.769 -38.346 1.00 58.03 111 ARG A N 1
ATOM 865 C CA . ARG A 1 111 ? 19.886 -10.398 -39.678 1.00 58.03 111 ARG A CA 1
ATOM 866 C C . ARG A 1 111 ? 20.715 -9.506 -40.609 1.00 58.03 111 ARG A C 1
ATOM 868 O O . ARG A 1 111 ? 20.184 -8.577 -41.207 1.00 58.03 111 ARG A O 1
ATOM 875 N N . GLY A 1 112 ? 22.022 -9.736 -40.685 1.00 50.06 112 GLY A N 1
ATOM 876 C CA . GLY A 1 112 ? 22.918 -8.997 -41.575 1.00 50.06 112 GLY A CA 1
ATOM 877 C C . GLY A 1 112 ? 23.059 -9.671 -42.942 1.00 50.06 112 GLY A C 1
ATOM 878 O O . GLY A 1 112 ? 23.474 -10.824 -43.015 1.00 50.06 112 GLY A O 1
ATOM 879 N N . ASN A 1 113 ? 22.783 -8.936 -44.025 1.00 46.50 11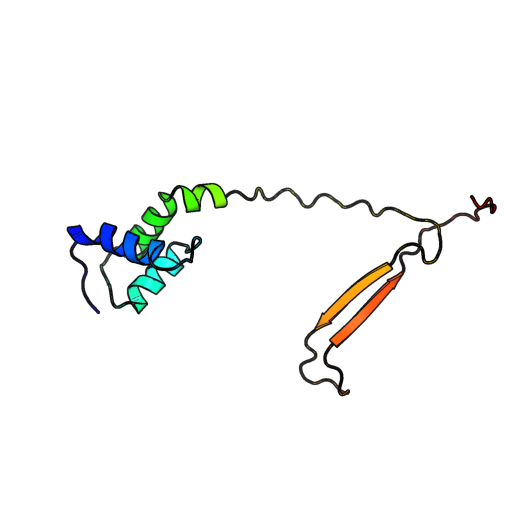3 ASN A N 1
ATOM 880 C CA . ASN A 1 113 ? 23.429 -9.186 -45.321 1.00 46.50 113 ASN A CA 1
ATOM 881 C C . ASN A 1 113 ? 24.946 -8.921 -45.185 1.00 46.50 113 ASN A C 1
ATOM 883 O O . ASN A 1 113 ? 25.328 -8.093 -44.355 1.00 46.50 113 ASN A O 1
ATOM 887 N N . PRO A 1 114 ? 25.823 -9.577 -45.969 1.00 47.69 114 PRO A N 1
ATOM 888 C CA . PRO A 1 114 ? 27.274 -9.488 -45.786 1.00 47.69 114 PRO A CA 1
ATOM 889 C C . PRO A 1 114 ? 27.791 -8.049 -45.981 1.00 47.69 114 PRO A C 1
ATOM 891 O O . PRO A 1 114 ? 27.768 -7.504 -47.083 1.00 47.69 114 PRO A O 1
ATOM 894 N N . ILE A 1 115 ? 28.253 -7.425 -44.892 1.00 49.84 115 ILE A N 1
ATOM 895 C CA . ILE A 1 115 ? 28.720 -6.031 -44.851 1.00 49.84 115 ILE A CA 1
ATOM 896 C C . ILE A 1 115 ? 30.186 -5.955 -45.311 1.00 49.84 115 ILE A C 1
ATOM 898 O O . ILE A 1 115 ? 31.061 -6.604 -44.734 1.00 49.84 115 ILE A O 1
ATOM 902 N N . LYS A 1 116 ? 30.471 -5.121 -46.325 1.00 43.22 116 LYS A N 1
ATOM 903 C CA . LYS A 1 116 ? 31.837 -4.689 -46.670 1.00 43.22 116 LYS A CA 1
ATOM 904 C C . LYS A 1 116 ? 32.396 -3.844 -45.521 1.00 43.22 116 LYS A C 1
ATOM 906 O O . LYS A 1 116 ? 31.801 -2.840 -45.144 1.00 43.22 116 LYS A O 1
ATOM 911 N N . LYS A 1 117 ? 33.534 -4.265 -44.967 1.00 44.59 117 LYS A N 1
ATOM 912 C CA . LYS A 1 117 ? 34.210 -3.601 -43.847 1.00 44.59 117 LYS A CA 1
ATOM 913 C C . LYS A 1 117 ? 34.758 -2.235 -44.275 1.00 44.59 117 LYS A C 1
ATOM 915 O O . LYS A 1 117 ? 35.740 -2.180 -45.004 1.00 44.59 117 LYS A O 1
ATOM 920 N N . HIS A 1 118 ? 34.173 -1.164 -43.757 1.00 37.03 118 HIS A N 1
ATOM 921 C CA . HIS A 1 118 ? 34.865 0.103 -43.543 1.00 37.03 118 HIS A CA 1
ATOM 922 C C . HIS A 1 118 ? 34.723 0.432 -42.058 1.00 37.03 118 HIS A C 1
ATOM 924 O O . HIS A 1 118 ? 33.612 0.608 -41.564 1.00 37.03 118 HIS A O 1
ATOM 930 N N . TYR A 1 119 ? 35.845 0.396 -41.342 1.00 37.78 119 TYR A N 1
ATOM 931 C CA . TYR A 1 119 ? 35.921 0.816 -39.946 1.00 37.78 119 TYR A CA 1
ATOM 932 C C . TYR A 1 119 ? 36.136 2.331 -39.892 1.00 37.78 119 TYR A C 1
ATOM 934 O O . TYR A 1 119 ? 36.802 2.881 -40.773 1.00 37.78 119 TYR A O 1
ATOM 942 N N . CYS A 1 120 ? 35.534 2.962 -38.883 1.00 40.38 120 CYS A N 1
ATOM 943 C CA . CYS A 1 120 ? 35.786 4.345 -38.495 1.00 40.38 120 CYS A CA 1
ATOM 944 C C . CYS A 1 120 ? 37.060 4.432 -37.649 1.00 40.38 120 CYS A C 1
ATOM 946 O O . CYS A 1 120 ? 37.328 3.445 -36.921 1.00 40.38 120 CYS A O 1
#

InterPro domains:
  IPR041588 Integrase zinc-binding domain [PF17921] (4-63)
  IPR052160 Gypsy Retrotransposon Integrase-like [PTHR47266] (11-108)